Protein AF-A0A6G3DFM4-F1 (afdb_monomer_lite)

Secondary structure (DSSP, 8-state):
---------PPPHHHHHHHHHHH-SEEEEEETTEEEEEES-EEE-TTSPEEE---TT-GGGG-

Structure (mmCIF, N/CA/C/O backbone):
data_AF-A0A6G3DFM4-F1
#
_entry.id   AF-A0A6G3DFM4-F1
#
loop_
_atom_site.group_PDB
_atom_site.id
_atom_site.type_symbol
_atom_site.label_atom_id
_atom_site.label_alt_id
_atom_site.label_comp_id
_atom_site.label_asym_id
_atom_site.label_entity_id
_atom_site.label_seq_id
_atom_site.pdbx_PDB_ins_code
_atom_site.Cartn_x
_atom_site.Cartn_y
_atom_site.Cartn_z
_atom_site.occupancy
_atom_site.B_iso_or_equiv
_atom_site.auth_seq_id
_atom_site.auth_comp_id
_atom_site.auth_asym_id
_atom_site.auth_atom_id
_atom_site.pdbx_PDB_model_num
ATOM 1 N N . MET A 1 1 ? 41.935 -8.047 -22.613 1.00 46.47 1 MET A N 1
ATOM 2 C CA . MET A 1 1 ? 41.338 -7.407 -21.426 1.00 46.47 1 MET A CA 1
ATOM 3 C C . MET A 1 1 ? 40.090 -6.693 -21.901 1.00 46.47 1 MET A C 1
ATOM 5 O O . MET A 1 1 ? 40.212 -5.680 -22.573 1.00 46.47 1 MET A O 1
ATOM 9 N N . GLY A 1 2 ? 38.938 -7.343 -21.742 1.00 57.50 2 GLY A N 1
ATOM 10 C CA . GLY A 1 2 ? 37.655 -6.893 -22.272 1.00 57.50 2 GLY A CA 1
ATOM 11 C C . GLY A 1 2 ? 36.782 -6.404 -21.132 1.00 57.50 2 GLY A C 1
ATOM 12 O O . GLY A 1 2 ? 36.384 -7.199 -20.288 1.00 57.50 2 GLY A O 1
ATOM 13 N N . GLU A 1 3 ? 36.505 -5.110 -21.125 1.00 61.06 3 GLU A N 1
ATOM 14 C CA . GLU A 1 3 ? 35.529 -4.504 -20.229 1.00 61.06 3 GLU A CA 1
ATOM 15 C C . GLU A 1 3 ? 34.274 -4.312 -21.077 1.00 61.06 3 GLU A C 1
ATOM 17 O O . GLU A 1 3 ? 34.078 -3.290 -21.735 1.00 61.06 3 GLU A O 1
ATOM 22 N N . SER A 1 4 ? 33.463 -5.365 -21.171 1.00 63.31 4 SER A N 1
ATOM 23 C CA . SER A 1 4 ? 32.144 -5.275 -21.785 1.00 63.31 4 SER A CA 1
ATOM 24 C C . SER A 1 4 ? 31.313 -4.352 -20.900 1.00 63.31 4 SER A C 1
ATOM 26 O O . SER A 1 4 ? 30.827 -4.767 -19.851 1.00 63.31 4 SER A O 1
ATOM 28 N N . HIS A 1 5 ? 31.185 -3.083 -21.284 1.00 62.88 5 HIS A N 1
ATOM 29 C CA . HIS A 1 5 ? 30.234 -2.173 -20.664 1.00 62.88 5 HIS A CA 1
ATOM 30 C C . HIS A 1 5 ? 28.835 -2.698 -20.992 1.00 62.88 5 HIS A C 1
ATOM 32 O O . HIS A 1 5 ? 28.264 -2.388 -22.037 1.00 62.88 5 HIS A O 1
ATOM 38 N N . THR A 1 6 ? 28.315 -3.567 -20.130 1.00 65.38 6 THR A N 1
ATOM 39 C CA . THR A 1 6 ? 26.940 -4.046 -20.195 1.00 65.38 6 THR A CA 1
ATOM 40 C C . THR A 1 6 ? 26.046 -2.834 -19.981 1.00 65.38 6 THR A C 1
ATOM 42 O O . THR A 1 6 ? 25.856 -2.373 -18.859 1.00 65.38 6 THR A O 1
ATOM 45 N N . TRP A 1 7 ? 25.552 -2.260 -21.075 1.00 61.31 7 TRP A N 1
ATOM 46 C CA . TRP A 1 7 ? 24.538 -1.218 -21.031 1.00 61.31 7 TRP A CA 1
ATOM 47 C C . TRP A 1 7 ? 23.231 -1.859 -20.567 1.00 61.31 7 TRP A C 1
ATOM 49 O O . TRP A 1 7 ? 22.455 -2.385 -21.365 1.00 61.31 7 TRP A O 1
ATOM 59 N N . THR A 1 8 ? 23.010 -1.888 -19.257 1.00 73.00 8 THR A N 1
ATOM 60 C CA . THR A 1 8 ? 21.764 -2.396 -18.691 1.00 73.00 8 THR A CA 1
ATOM 61 C C . THR A 1 8 ? 20.683 -1.342 -18.899 1.00 73.00 8 THR A C 1
ATOM 63 O O . THR A 1 8 ? 20.788 -0.230 -18.381 1.00 73.00 8 THR A O 1
ATOM 66 N N . ALA A 1 9 ? 19.633 -1.668 -19.653 1.00 79.62 9 ALA A N 1
ATOM 67 C CA . ALA A 1 9 ? 18.441 -0.830 -19.683 1.00 79.62 9 ALA A CA 1
ATOM 68 C C . ALA A 1 9 ? 17.796 -0.852 -18.286 1.00 79.62 9 ALA A C 1
ATOM 70 O O . ALA A 1 9 ? 17.372 -1.908 -17.818 1.00 79.62 9 ALA A O 1
ATOM 71 N N . ALA A 1 10 ? 17.764 0.295 -17.609 1.00 84.56 10 ALA A N 1
ATOM 72 C CA . ALA A 1 10 ? 17.090 0.449 -16.323 1.00 84.56 10 ALA A CA 1
ATOM 73 C C . ALA A 1 10 ? 15.634 0.906 -16.528 1.00 84.56 10 ALA A C 1
ATOM 75 O O . ALA A 1 10 ? 15.354 1.630 -17.492 1.00 84.56 10 ALA A O 1
ATOM 76 N N . PRO A 1 11 ? 14.702 0.521 -15.635 1.00 83.31 11 PRO A N 1
ATOM 77 C CA . PRO A 1 11 ? 13.353 1.069 -15.648 1.00 83.31 11 PRO A CA 1
ATOM 78 C C . PRO A 1 11 ? 13.388 2.586 -15.435 1.00 83.31 11 PRO A C 1
ATOM 80 O O . PRO A 1 11 ? 14.233 3.118 -14.715 1.00 83.31 11 PRO A O 1
ATOM 83 N N . ALA A 1 12 ? 12.437 3.293 -16.044 1.00 93.06 12 ALA A N 1
ATOM 84 C CA . ALA A 1 12 ? 12.235 4.706 -15.747 1.00 93.06 12 ALA A CA 1
ATOM 85 C C . ALA A 1 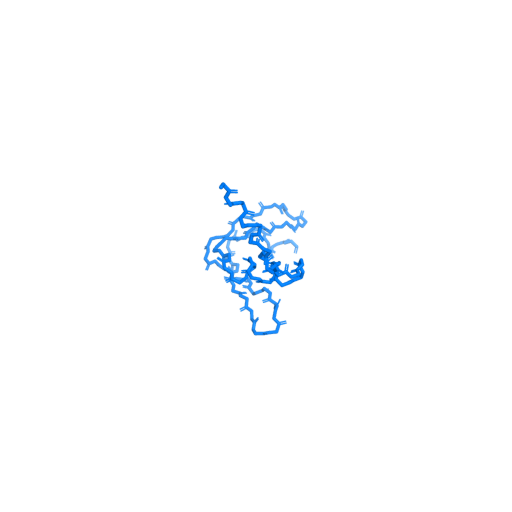12 ? 11.866 4.886 -14.265 1.00 93.06 12 ALA A C 1
ATOM 87 O O . ALA A 1 12 ? 11.258 4.000 -13.665 1.00 93.06 12 ALA A O 1
ATOM 88 N N . ALA A 1 13 ? 12.149 6.060 -13.694 1.00 94.25 13 ALA A N 1
ATOM 89 C CA . ALA A 1 13 ? 11.879 6.344 -12.280 1.00 94.25 13 ALA A CA 1
ATOM 90 C C . ALA A 1 13 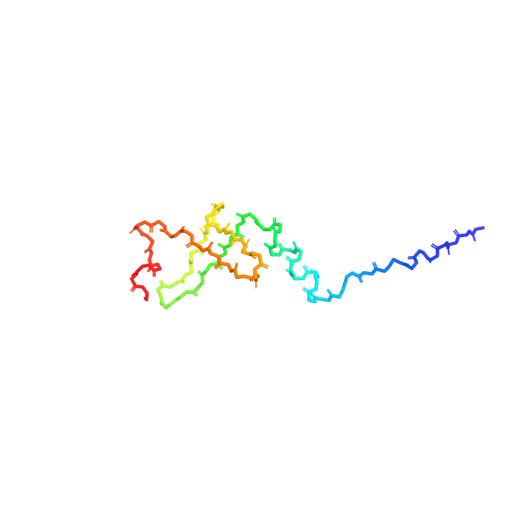? 10.428 6.032 -11.863 1.00 94.25 13 ALA A C 1
ATOM 92 O O . ALA A 1 13 ? 10.196 5.487 -10.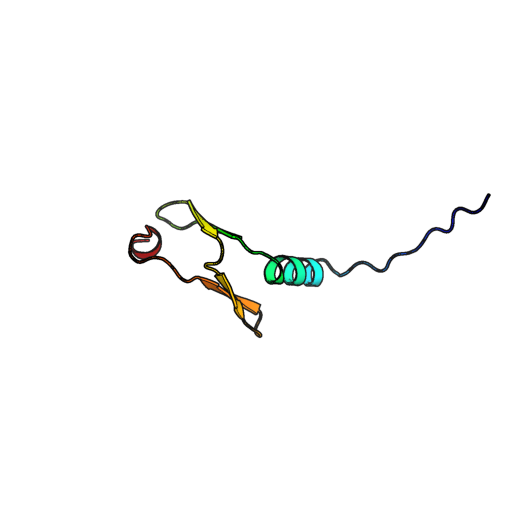788 1.00 94.25 13 ALA A O 1
ATOM 93 N N . ALA A 1 14 ? 9.455 6.308 -12.740 1.00 94.19 14 ALA A N 1
ATOM 94 C CA . ALA A 1 14 ? 8.050 5.986 -12.495 1.00 94.19 14 ALA A CA 1
ATOM 95 C C . ALA A 1 14 ? 7.792 4.472 -12.406 1.00 94.19 14 ALA A C 1
ATOM 97 O O . ALA A 1 14 ? 7.034 4.023 -11.551 1.00 94.19 14 ALA A O 1
ATOM 98 N N . GLU A 1 15 ? 8.432 3.680 -13.268 1.00 94.81 15 GLU A N 1
ATOM 99 C CA . GLU A 1 15 ? 8.280 2.226 -13.262 1.00 94.81 15 GLU A CA 1
ATOM 100 C C . GLU A 1 15 ? 8.996 1.592 -12.072 1.00 94.81 15 GLU A C 1
ATOM 102 O O . GLU A 1 15 ? 8.451 0.705 -11.420 1.00 94.81 15 GLU A O 1
ATOM 107 N N . GLN A 1 16 ? 10.174 2.107 -11.721 1.00 95.44 16 GLN A N 1
ATOM 108 C CA . GLN A 1 16 ? 10.870 1.693 -10.512 1.00 95.44 16 GLN A CA 1
ATOM 109 C C . GLN A 1 16 ? 10.031 1.989 -9.261 1.00 95.44 16 GLN A C 1
ATOM 111 O O . GLN A 1 16 ? 9.908 1.123 -8.401 1.00 95.44 16 GLN A O 1
ATOM 116 N N . ALA A 1 17 ? 9.410 3.170 -9.173 1.00 95.25 17 ALA A N 1
ATOM 117 C CA . ALA A 1 17 ? 8.531 3.517 -8.058 1.00 95.25 17 ALA A CA 1
ATOM 118 C C . ALA A 1 17 ? 7.325 2.568 -7.953 1.00 95.25 17 ALA A C 1
ATOM 120 O O . ALA A 1 17 ? 7.040 2.077 -6.863 1.00 95.25 17 ALA A O 1
ATOM 121 N N . ARG A 1 18 ? 6.660 2.250 -9.076 1.00 94.88 18 ARG A N 1
ATOM 122 C CA . ARG A 1 18 ? 5.559 1.268 -9.110 1.00 94.88 18 ARG A CA 1
ATOM 123 C C . ARG A 1 18 ? 6.012 -0.131 -8.708 1.00 94.88 18 ARG A C 1
ATOM 125 O O . ARG A 1 18 ? 5.342 -0.771 -7.909 1.00 94.88 18 ARG A O 1
ATOM 132 N N . SER A 1 19 ? 7.157 -0.579 -9.220 1.00 94.69 19 SER A N 1
ATOM 133 C CA . SER A 1 19 ? 7.729 -1.888 -8.891 1.00 94.69 19 SER A CA 1
ATOM 134 C C . SER A 1 19 ? 8.061 -2.003 -7.402 1.00 94.69 19 SER A C 1
ATOM 136 O O . SER A 1 19 ? 7.743 -3.008 -6.775 1.00 94.69 19 SER A O 1
ATOM 138 N N . VAL A 1 20 ? 8.665 -0.963 -6.818 1.00 95.69 20 VAL A N 1
ATOM 139 C CA . VAL A 1 20 ? 8.968 -0.921 -5.380 1.00 95.69 20 VAL A CA 1
ATOM 140 C C . VAL A 1 20 ? 7.684 -0.921 -4.559 1.00 95.69 20 VAL A C 1
ATOM 142 O O . VAL A 1 20 ? 7.585 -1.690 -3.610 1.00 95.69 20 VAL A O 1
ATOM 145 N N . LEU A 1 21 ? 6.698 -0.10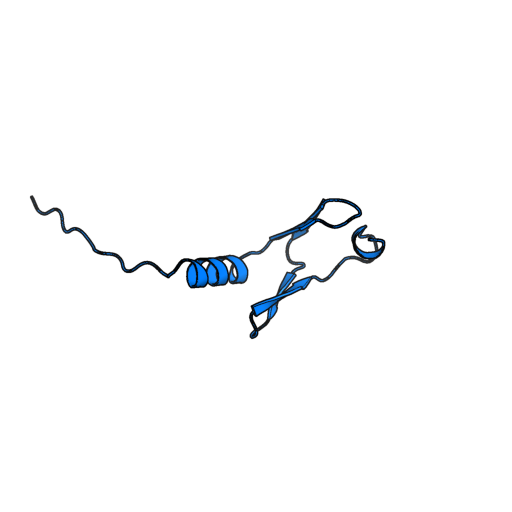3 -4.935 1.00 94.56 21 LEU A N 1
ATOM 146 C CA . LEU A 1 21 ? 5.411 -0.041 -4.245 1.00 94.56 21 LEU A CA 1
ATOM 147 C C . LEU A 1 21 ? 4.682 -1.393 -4.284 1.00 94.56 21 LEU A C 1
ATOM 149 O O . LEU A 1 21 ? 4.173 -1.834 -3.263 1.00 94.56 21 LEU A O 1
ATOM 153 N N . ALA A 1 22 ? 4.678 -2.072 -5.433 1.00 93.06 22 ALA A N 1
ATOM 154 C CA . ALA A 1 22 ? 4.052 -3.383 -5.595 1.00 93.06 22 ALA A CA 1
ATOM 155 C C . ALA A 1 22 ? 4.763 -4.502 -4.811 1.00 93.06 22 ALA A C 1
ATOM 157 O O . ALA A 1 22 ? 4.129 -5.484 -4.437 1.00 93.06 22 ALA A O 1
ATOM 158 N N . ALA A 1 23 ? 6.070 -4.368 -4.569 1.00 94.88 23 ALA A N 1
ATOM 159 C CA . ALA A 1 23 ? 6.864 -5.336 -3.813 1.00 94.88 23 ALA A CA 1
ATOM 160 C C . ALA A 1 23 ? 6.953 -5.022 -2.307 1.00 94.88 23 ALA A C 1
ATOM 162 O O . ALA A 1 23 ? 7.509 -5.819 -1.547 1.00 94.88 23 ALA A O 1
ATOM 163 N N . ALA A 1 24 ? 6.463 -3.860 -1.869 1.00 94.56 24 ALA A N 1
ATOM 164 C CA . ALA A 1 24 ? 6.542 -3.446 -0.479 1.00 94.56 24 ALA A CA 1
ATOM 165 C C . ALA A 1 24 ? 5.644 -4.320 0.408 1.00 94.56 24 ALA A C 1
ATOM 167 O O . ALA A 1 24 ? 4.505 -4.627 0.074 1.00 94.56 24 ALA A O 1
ATOM 168 N N . TRP A 1 25 ? 6.171 -4.706 1.570 1.00 92.19 25 TRP A N 1
ATOM 169 C CA . TRP A 1 25 ? 5.431 -5.472 2.578 1.00 92.19 25 TRP A CA 1
ATOM 170 C C . TRP A 1 25 ? 5.054 -4.627 3.802 1.00 92.19 25 TRP A C 1
ATOM 172 O O . TRP A 1 25 ? 4.147 -4.979 4.553 1.00 92.19 25 TRP A O 1
ATOM 182 N N . SER A 1 26 ? 5.708 -3.482 4.003 1.00 94.19 26 SER A N 1
ATOM 183 C CA . SER A 1 26 ? 5.350 -2.516 5.042 1.00 94.19 26 SER A CA 1
ATOM 184 C C . SER A 1 26 ? 5.160 -1.114 4.477 1.00 94.19 26 SER A C 1
ATOM 186 O O . SER A 1 26 ? 5.710 -0.765 3.430 1.00 94.19 26 SER A O 1
ATOM 188 N N . CYS A 1 27 ? 4.362 -0.308 5.172 1.00 93.25 27 CYS A N 1
ATOM 189 C CA . CYS A 1 27 ? 4.171 1.100 4.861 1.00 93.25 27 CYS A CA 1
ATOM 190 C C . CYS A 1 27 ? 4.111 1.924 6.148 1.00 93.25 27 CYS A C 1
ATOM 192 O O . CYS A 1 27 ? 3.476 1.525 7.124 1.00 93.25 27 CYS A O 1
ATOM 194 N N . ALA A 1 28 ? 4.734 3.099 6.129 1.00 94.88 28 ALA A N 1
ATOM 195 C CA . ALA A 1 28 ? 4.570 4.087 7.184 1.00 94.88 28 ALA A CA 1
ATOM 196 C C . ALA A 1 28 ? 3.639 5.203 6.699 1.00 94.88 28 ALA A C 1
ATOM 198 O O . ALA A 1 28 ? 3.853 5.755 5.619 1.00 94.88 28 ALA A O 1
ATOM 199 N N . VAL A 1 29 ? 2.633 5.535 7.501 1.00 94.00 29 VAL A N 1
ATOM 200 C CA . VAL A 1 29 ? 1.594 6.520 7.190 1.00 94.00 29 VAL A CA 1
ATOM 201 C C . VAL A 1 29 ? 1.703 7.668 8.172 1.00 94.00 29 VAL A C 1
ATOM 203 O O . VAL A 1 29 ? 1.849 7.442 9.369 1.00 94.00 29 VAL A O 1
ATOM 206 N N . THR A 1 30 ? 1.632 8.893 7.662 1.00 93.12 30 THR A N 1
ATOM 207 C CA . THR A 1 30 ? 1.654 10.112 8.472 1.00 93.12 30 THR A CA 1
ATOM 208 C C . THR A 1 30 ? 0.342 10.860 8.266 1.00 93.12 30 THR A C 1
ATOM 210 O O . THR A 1 30 ? -0.011 11.157 7.125 1.00 93.12 30 THR A O 1
ATOM 213 N N . ALA A 1 31 ? -0.350 11.174 9.357 1.00 90.62 31 ALA A N 1
ATOM 214 C CA . ALA A 1 31 ? -1.598 11.935 9.393 1.00 90.62 31 ALA A CA 1
ATOM 215 C C . ALA A 1 31 ? -1.544 12.999 10.506 1.00 90.62 31 ALA A C 1
ATOM 217 O O . ALA A 1 31 ? -0.533 13.126 11.200 1.00 90.62 31 ALA A O 1
ATOM 218 N N . GLU A 1 32 ? -2.626 13.761 10.688 1.00 86.88 32 GLU A N 1
ATOM 219 C CA . GLU A 1 32 ? -2.706 14.830 11.698 1.00 86.88 32 GLU A CA 1
ATOM 220 C C . GLU A 1 32 ? -2.470 14.309 13.134 1.00 86.88 32 GLU A C 1
ATOM 222 O O . GLU A 1 32 ? -1.912 15.019 13.968 1.00 86.88 32 GLU A O 1
ATOM 227 N N . GLY A 1 33 ? -2.763 13.026 13.389 1.00 83.12 33 GLY A N 1
ATOM 228 C CA . GLY A 1 33 ? -2.528 12.334 14.664 1.00 83.12 33 GLY A CA 1
ATOM 229 C C . GLY A 1 33 ? -1.129 11.732 14.874 1.00 83.12 33 GLY A C 1
ATOM 230 O O . GLY A 1 33 ? -0.854 11.209 15.954 1.00 83.12 33 GLY A O 1
ATOM 231 N N . GLY A 1 34 ? -0.232 11.797 13.883 1.00 88.69 34 GLY A N 1
ATOM 232 C CA . GLY A 1 34 ? 1.133 11.274 13.991 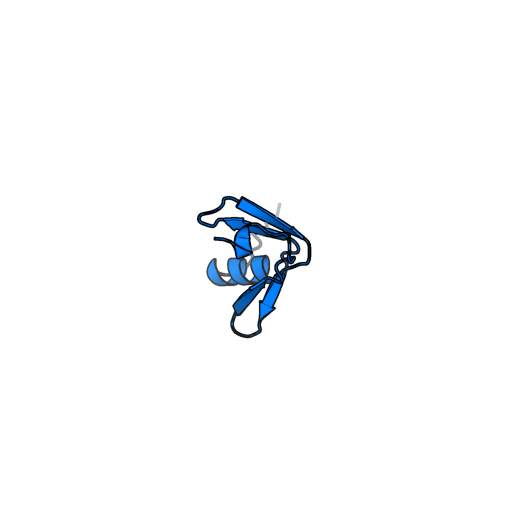1.00 88.69 34 GLY A CA 1
ATOM 233 C C . GLY A 1 34 ? 1.522 10.311 12.874 1.00 88.69 34 GLY A C 1
ATOM 234 O O . GLY A 1 34 ? 0.993 10.367 11.765 1.00 88.69 34 GLY A O 1
ATOM 235 N N . ARG A 1 35 ? 2.512 9.457 13.155 1.00 93.25 35 ARG A N 1
ATOM 236 C CA . ARG A 1 35 ? 3.054 8.486 12.201 1.00 93.25 35 ARG A CA 1
ATOM 237 C C . ARG A 1 35 ? 2.904 7.069 12.738 1.00 93.25 35 ARG A C 1
ATOM 239 O O . ARG A 1 35 ? 3.401 6.778 13.821 1.00 93.25 35 ARG A O 1
ATOM 246 N N . GLU A 1 36 ? 2.308 6.197 11.937 1.00 93.75 36 GLU A N 1
ATOM 247 C CA . GLU A 1 36 ? 2.119 4.777 12.237 1.00 93.75 36 GLU A CA 1
ATOM 248 C C . GLU A 1 36 ? 2.792 3.909 11.168 1.00 93.75 36 GLU A C 1
ATOM 250 O O . GLU A 1 36 ? 2.910 4.308 10.007 1.00 93.75 36 GLU A O 1
ATOM 255 N N . GLU A 1 37 ? 3.272 2.729 11.558 1.00 94.12 37 GLU A N 1
ATOM 256 C CA . GLU A 1 37 ? 3.874 1.749 10.653 1.00 94.12 37 GLU A CA 1
ATOM 257 C C . GLU A 1 37 ? 3.031 0.478 10.634 1.00 94.12 37 GLU A C 1
ATOM 259 O O . GLU A 1 37 ? 2.716 -0.090 11.678 1.00 94.12 37 GLU A O 1
ATOM 264 N N . PHE A 1 38 ? 2.702 0.019 9.429 1.00 93.06 38 PHE A N 1
ATOM 265 C CA . PHE A 1 38 ? 1.889 -1.164 9.212 1.00 93.06 38 PHE A CA 1
ATOM 266 C C . PHE A 1 38 ? 2.642 -2.188 8.373 1.00 93.06 38 PHE A C 1
ATOM 268 O O . PHE A 1 38 ? 3.206 -1.871 7.325 1.00 93.06 38 PHE A O 1
ATOM 275 N N . VAL A 1 39 ? 2.600 -3.442 8.815 1.00 94.38 39 VAL A N 1
ATOM 276 C CA . VAL A 1 39 ? 3.232 -4.588 8.155 1.00 94.38 39 VAL A CA 1
ATOM 277 C C . VAL A 1 39 ? 2.132 -5.507 7.635 1.00 94.38 39 VAL A C 1
ATOM 279 O O . VAL A 1 39 ? 1.257 -5.905 8.396 1.00 94.38 39 VAL A O 1
ATOM 282 N N . GLY A 1 40 ? 2.149 -5.823 6.340 1.00 93.06 40 GLY A N 1
ATOM 283 C CA . GLY A 1 40 ? 1.152 -6.685 5.694 1.00 93.06 40 GLY A CA 1
ATOM 284 C C . GLY A 1 40 ? -0.274 -6.118 5.657 1.00 93.06 40 GLY A C 1
ATOM 285 O O . GLY A 1 40 ? -1.189 -6.820 5.242 1.00 93.06 40 GLY A O 1
ATOM 286 N N . ALA A 1 41 ? -0.481 -4.870 6.084 1.00 92.81 41 ALA A N 1
ATOM 287 C CA . ALA A 1 41 ? -1.806 -4.255 6.152 1.00 92.81 41 ALA A CA 1
ATOM 288 C C . ALA A 1 41 ? -2.166 -3.436 4.907 1.00 92.81 41 ALA A C 1
ATOM 290 O O . ALA A 1 41 ? -3.239 -2.842 4.863 1.00 92.81 41 ALA A O 1
ATOM 291 N N . HIS A 1 42 ? -1.283 -3.360 3.910 1.00 94.75 42 HIS A N 1
ATOM 292 C CA . HIS A 1 42 ? -1.548 -2.622 2.683 1.00 94.75 42 HIS A CA 1
ATOM 293 C C . HIS A 1 42 ? -1.475 -3.528 1.458 1.00 94.75 42 HIS A C 1
ATOM 295 O O . HIS A 1 42 ? -0.722 -4.499 1.421 1.00 94.75 42 HIS A O 1
ATOM 301 N N . THR A 1 43 ? -2.269 -3.186 0.451 1.00 94.00 43 THR A N 1
ATOM 302 C CA . THR A 1 43 ? -2.243 -3.809 -0.874 1.00 94.00 43 THR A CA 1
ATOM 303 C C . THR A 1 43 ? -2.273 -2.724 -1.940 1.00 94.00 43 THR A C 1
ATOM 305 O O . THR A 1 43 ? -2.803 -1.634 -1.711 1.00 94.00 43 THR A O 1
ATOM 308 N N . VAL A 1 44 ? -1.684 -3.011 -3.098 1.00 94.81 44 VAL A N 1
ATOM 309 C CA . VAL A 1 44 ? -1.742 -2.133 -4.269 1.00 94.81 44 VAL A CA 1
ATOM 310 C C . VAL A 1 44 ? -2.782 -2.700 -5.223 1.00 94.81 44 VAL A C 1
ATOM 312 O O . VAL A 1 44 ? -2.720 -3.876 -5.576 1.00 94.81 44 VAL A O 1
ATOM 315 N N . THR A 1 45 ? -3.752 -1.885 -5.611 1.00 94.56 45 THR A N 1
ATOM 316 C CA . THR A 1 45 ? -4.795 -2.258 -6.570 1.00 94.56 45 THR A CA 1
ATOM 317 C C . THR A 1 45 ? -4.280 -2.177 -8.007 1.00 94.56 45 THR A C 1
ATOM 319 O O . THR A 1 45 ? -3.280 -1.515 -8.289 1.00 94.56 45 THR A O 1
ATOM 322 N N . ASP A 1 46 ? -4.998 -2.797 -8.947 1.00 91.75 46 ASP A N 1
ATOM 323 C CA . ASP A 1 46 ? -4.619 -2.816 -10.369 1.00 91.75 46 ASP A CA 1
ATOM 324 C C . ASP A 1 46 ? -4.555 -1.414 -11.006 1.00 91.75 46 ASP A C 1
ATOM 326 O O . ASP A 1 46 ? -3.825 -1.194 -11.971 1.00 91.75 46 ASP A O 1
ATOM 330 N N . ASP A 1 47 ? -5.291 -0.441 -10.457 1.00 93.00 47 ASP A N 1
ATOM 331 C CA . ASP A 1 47 ? -5.248 0.966 -10.874 1.00 93.00 47 ASP A CA 1
ATOM 332 C C . ASP A 1 47 ? -4.162 1.791 -10.155 1.00 93.00 47 ASP A C 1
ATOM 334 O O . ASP A 1 47 ? -4.068 3.005 -10.348 1.00 93.00 47 ASP A O 1
ATOM 338 N N . GLY A 1 48 ? -3.311 1.141 -9.356 1.00 91.25 48 GLY A N 1
ATOM 339 C CA . GLY A 1 48 ? -2.149 1.738 -8.698 1.00 91.25 48 GLY A CA 1
ATOM 340 C C . GLY A 1 48 ? -2.457 2.475 -7.395 1.00 91.25 48 GLY A C 1
ATOM 341 O O . GLY A 1 48 ? -1.625 3.262 -6.937 1.00 91.25 48 GLY A O 1
ATOM 342 N N . ARG A 1 49 ? -3.631 2.257 -6.789 1.00 94.88 49 ARG A N 1
ATOM 343 C CA . ARG A 1 49 ? -3.977 2.834 -5.481 1.00 94.88 49 ARG A CA 1
ATOM 344 C C . ARG A 1 49 ? -3.481 1.941 -4.353 1.00 94.88 49 ARG A C 1
ATOM 346 O O . ARG A 1 49 ? -3.426 0.725 -4.484 1.00 94.88 49 ARG A O 1
ATOM 353 N N . VAL A 1 50 ? -3.164 2.555 -3.218 1.00 94.62 50 VAL A N 1
ATOM 354 C CA . VAL A 1 50 ? -2.819 1.836 -1.989 1.00 94.62 50 VAL A CA 1
ATOM 355 C C . VAL A 1 50 ? -4.069 1.728 -1.127 1.00 94.62 50 VAL A C 1
ATOM 357 O O . VAL A 1 50 ? -4.630 2.746 -0.721 1.00 94.62 50 VAL A O 1
ATOM 360 N N . LEU A 1 51 ? -4.502 0.500 -0.850 1.00 94.81 51 LEU A N 1
ATOM 361 C CA . LEU A 1 51 ? -5.555 0.208 0.114 1.00 94.81 51 LEU A CA 1
ATOM 362 C C . LEU A 1 51 ? -4.908 -0.231 1.425 1.00 94.81 51 LEU A C 1
ATOM 364 O O . LEU A 1 51 ? -4.232 -1.258 1.461 1.00 94.81 51 LEU A O 1
ATOM 368 N N . LEU A 1 52 ? -5.132 0.539 2.486 1.00 94.19 52 LEU A N 1
ATOM 369 C CA . LEU A 1 52 ? -4.658 0.245 3.834 1.00 94.19 52 LEU A CA 1
ATOM 370 C C . LEU A 1 52 ? -5.808 -0.300 4.686 1.00 94.19 52 LEU A C 1
ATOM 372 O O . LEU A 1 52 ? -6.844 0.349 4.825 1.00 94.19 52 LEU A O 1
ATOM 376 N N . HIS A 1 53 ? -5.613 -1.474 5.275 1.00 93.56 53 HIS A N 1
ATOM 377 C CA . HIS A 1 53 ? -6.493 -2.030 6.291 1.00 93.56 53 HIS A CA 1
ATOM 378 C C . HIS A 1 53 ? -6.031 -1.563 7.672 1.00 93.56 53 HIS A C 1
ATOM 380 O O . HIS A 1 53 ? -5.056 -2.067 8.225 1.00 93.56 53 HIS A O 1
ATOM 386 N N . VAL A 1 54 ? -6.722 -0.558 8.198 1.00 91.31 54 VAL A N 1
ATOM 387 C CA . VAL A 1 54 ? -6.392 0.083 9.470 1.00 91.31 54 VAL A CA 1
ATOM 388 C C . VAL A 1 54 ? -7.031 -0.706 10.626 1.00 91.31 54 VAL A C 1
ATOM 390 O O . VAL A 1 54 ? -8.246 -0.911 10.591 1.00 91.31 54 VAL A O 1
ATOM 393 N N . PRO A 1 55 ? -6.256 -1.155 11.633 1.00 88.25 55 PRO A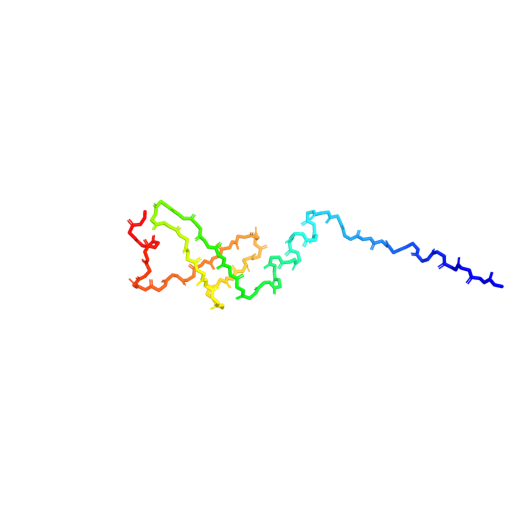 N 1
ATOM 394 C CA . PRO A 1 55 ? -6.793 -1.743 12.861 1.00 88.25 55 PRO A CA 1
ATOM 395 C C . PRO A 1 55 ? -7.752 -0.793 13.592 1.00 88.25 55 PRO A C 1
ATOM 397 O O . PRO A 1 55 ? -7.569 0.422 13.557 1.00 88.25 55 PRO A O 1
ATOM 400 N N . GLU A 1 56 ? -8.752 -1.338 14.289 1.00 88.81 56 GLU A N 1
ATOM 401 C CA . GLU A 1 56 ? -9.785 -0.545 14.982 1.00 88.81 56 GLU A CA 1
ATOM 402 C C . GLU A 1 56 ? -9.235 0.375 16.089 1.00 88.81 56 GLU A C 1
ATOM 404 O O . GLU A 1 56 ? -9.886 1.345 16.469 1.00 88.81 56 GLU A O 1
ATOM 409 N N . ASP A 1 57 ? -8.043 0.083 16.607 1.00 88.62 57 ASP A N 1
ATOM 410 C CA . ASP A 1 57 ? -7.346 0.841 17.648 1.00 88.62 57 ASP A CA 1
ATOM 411 C C . ASP A 1 57 ? -6.335 1.865 17.103 1.00 88.62 57 ASP A C 1
ATOM 413 O O . ASP A 1 57 ? -5.679 2.559 17.882 1.00 88.62 57 ASP A O 1
ATOM 417 N N . SER A 1 58 ? -6.205 1.986 15.780 1.00 86.62 58 SER A N 1
ATOM 418 C CA . SER A 1 58 ? -5.248 2.898 15.153 1.00 86.62 58 SER A CA 1
ATOM 419 C C . SER A 1 58 ? -5.659 4.361 15.305 1.00 86.62 58 SER A C 1
ATOM 421 O O . SER A 1 58 ? -6.822 4.735 15.116 1.00 86.62 58 SER A O 1
ATOM 423 N N . ALA A 1 59 ? -4.673 5.220 15.573 1.00 86.50 59 ALA A N 1
ATOM 424 C CA . ALA A 1 59 ? -4.889 6.658 15.691 1.00 86.50 59 ALA A CA 1
ATOM 425 C C . ALA A 1 59 ? -5.314 7.294 14.358 1.00 86.50 59 ALA A C 1
ATOM 427 O O . ALA A 1 59 ? -5.984 8.327 14.368 1.00 86.50 59 ALA A O 1
ATOM 428 N N . LEU A 1 60 ? -5.010 6.653 13.222 1.00 86.31 60 LEU A N 1
ATOM 429 C CA . LEU A 1 60 ? -5.513 7.047 11.905 1.00 86.31 60 LEU A CA 1
ATOM 430 C C . LEU A 1 60 ? -7.042 7.139 11.829 1.00 86.31 60 LEU A C 1
ATOM 432 O O . LEU A 1 60 ? -7.546 7.927 11.036 1.00 86.31 60 LEU A O 1
ATOM 436 N N . LEU A 1 61 ? -7.790 6.363 12.621 1.00 85.81 61 LEU A N 1
ATOM 437 C CA . LEU A 1 61 ? -9.258 6.435 12.624 1.00 85.81 61 LEU A CA 1
ATOM 438 C C . LEU A 1 61 ? -9.799 7.698 13.306 1.00 85.81 61 LEU A C 1
ATOM 440 O O . LEU A 1 61 ? -10.955 8.058 13.094 1.00 85.81 61 LEU A O 1
ATOM 444 N N . ALA A 1 62 ? -8.980 8.348 14.132 1.00 82.06 62 ALA A N 1
ATOM 445 C CA . ALA A 1 62 ? -9.322 9.571 14.849 1.00 82.06 62 ALA A CA 1
ATOM 446 C C . ALA A 1 62 ? -8.707 10.836 14.219 1.00 82.06 62 ALA A C 1
ATOM 448 O O . ALA A 1 62 ? -8.897 11.924 14.767 1.00 82.06 62 ALA A O 1
ATOM 449 N N . ALA A 1 63 ? -7.946 10.678 13.132 1.00 72.12 63 ALA A N 1
ATOM 450 C CA . ALA A 1 63 ? -7.242 11.750 12.433 1.00 72.12 63 ALA A CA 1
ATOM 451 C C . ALA A 1 63 ? -8.124 12.504 11.427 1.00 72.12 63 ALA A C 1
ATOM 453 O O . ALA A 1 63 ? -9.164 11.961 10.986 1.00 72.12 63 ALA A O 1
#

Foldseek 3Di:
DDDPPPPDDDDDPVVVVLVCVQPDQKDWDQDPQGIDIDGNQWHADPVGDIDGNDDPPDCVVVD

pLDDT: mean 87.55, std 11.2, range [46.47, 95.69]

Radius of gyration: 17.93 Å; chains: 1; bounding box: 51×22×40 Å

Sequence (63 aa):
MGESHTWTAAPAAAEQARSVLAAAWSCAVTAEGGREEFVGAHTVTDDGRVLLHVPEDSALLAA